Protein AF-A0A8T6GYN3-F1 (afdb_monomer)

Mean predicted aligned error: 5.43 Å

Nearest PDB structures (foldseek):
  8to0-assembly1_z4  TM=4.277E-01  e=7.476E+00  Mus musculus

Sequence (126 aa):
MRTIAEILRRLSQEQEISEASKDMVAMLVFCLRGIDSTVEESMVAWEKRGYWKKSDEFQQKWWWASRLSKSLETLLRNEDWEKLPEAMMQLYGYVADLKVNRLTRDPDAWRGAYQKLVAEKRASSS

Foldseek 3Di:
DLLLVLLLVVLVVDPDCDPLNLLSLLVLLVVLVVVVVVLVVVLVVCVVVVNNVVSVVSCVLSVVSVVLSVVSLVCSVVVVVVCVVVSSVVVCVSCVVPDNPDNDDDSCPRPCSNVVSVCVVVVVPD

Structure (mmCIF, N/CA/C/O backbone):
data_AF-A0A8T6GYN3-F1
#
_entry.id   AF-A0A8T6GYN3-F1
#
loop_
_atom_site.group_PDB
_atom_site.id
_atom_site.type_symbol
_atom_site.label_atom_id
_atom_site.label_alt_id
_atom_site.label_comp_id
_atom_site.label_asym_id
_atom_site.label_entity_id
_atom_site.label_seq_id
_atom_site.pdbx_PDB_ins_code
_atom_site.Cartn_x
_atom_site.Cartn_y
_atom_site.Cartn_z
_atom_site.occupancy
_atom_site.B_iso_or_equiv
_atom_site.auth_seq_id
_atom_site.auth_comp_id
_atom_site.auth_asym_id
_atom_site.auth_atom_id
_atom_site.pdbx_PDB_model_num
ATOM 1 N N . MET A 1 1 ? -2.182 4.789 -9.158 1.00 71.25 1 MET A N 1
ATOM 2 C CA . MET A 1 1 ? -1.654 6.019 -8.519 1.00 71.25 1 MET A CA 1
ATOM 3 C C . MET A 1 1 ? -2.751 6.941 -7.982 1.00 71.25 1 MET A C 1
ATOM 5 O O . MET A 1 1 ? -2.802 7.115 -6.776 1.00 71.25 1 MET A O 1
ATOM 9 N N . ARG A 1 2 ? -3.695 7.442 -8.796 1.00 81.25 2 ARG A N 1
ATOM 10 C CA . ARG A 1 2 ? -4.828 8.260 -8.297 1.00 81.25 2 ARG A CA 1
ATOM 11 C C . ARG A 1 2 ? -5.633 7.603 -7.163 1.00 81.25 2 ARG A C 1
ATOM 13 O O . ARG A 1 2 ? -5.937 8.268 -6.186 1.00 81.25 2 ARG A O 1
ATOM 20 N N . THR A 1 3 ? -5.920 6.303 -7.271 1.00 85.81 3 THR A N 1
ATOM 21 C CA . THR A 1 3 ? -6.628 5.527 -6.234 1.00 85.81 3 THR A CA 1
ATOM 22 C C . THR A 1 3 ? -5.930 5.590 -4.876 1.00 85.81 3 THR A C 1
ATOM 24 O O . THR A 1 3 ? -6.594 5.745 -3.863 1.00 85.81 3 THR A O 1
ATOM 27 N N . ILE A 1 4 ? -4.593 5.522 -4.859 1.00 89.56 4 ILE A N 1
ATOM 28 C CA . ILE A 1 4 ? -3.798 5.564 -3.625 1.00 89.56 4 ILE A CA 1
ATOM 29 C C . ILE A 1 4 ? -4.003 6.906 -2.921 1.00 89.56 4 ILE A C 1
ATOM 31 O O . ILE A 1 4 ? -4.343 6.934 -1.748 1.00 89.56 4 ILE A O 1
ATOM 35 N N . ALA A 1 5 ? -3.867 8.014 -3.648 1.00 87.88 5 ALA A N 1
ATOM 36 C CA . ALA A 1 5 ? -4.055 9.347 -3.083 1.00 87.88 5 ALA A CA 1
ATOM 37 C C . ALA A 1 5 ? -5.508 9.615 -2.641 1.00 87.88 5 ALA A C 1
ATOM 39 O O . ALA A 1 5 ? -5.723 10.238 -1.606 1.00 87.88 5 ALA A O 1
ATOM 40 N N . GLU A 1 6 ? -6.509 9.124 -3.385 1.00 87.94 6 GLU A N 1
ATOM 41 C CA . GLU A 1 6 ? -7.921 9.213 -2.979 1.00 87.94 6 GLU A CA 1
ATOM 42 C C . GLU A 1 6 ? -8.177 8.455 -1.668 1.00 87.94 6 GLU A C 1
ATOM 44 O O . GLU A 1 6 ? -8.821 8.993 -0.769 1.00 87.94 6 GLU A O 1
ATOM 49 N N . ILE A 1 7 ? -7.639 7.238 -1.539 1.00 91.88 7 ILE A N 1
ATOM 50 C CA . ILE A 1 7 ? -7.752 6.432 -0.321 1.00 91.88 7 ILE A CA 1
ATOM 51 C C . ILE A 1 7 ? -7.013 7.092 0.845 1.00 91.88 7 ILE A C 1
ATOM 53 O O . ILE A 1 7 ? -7.584 7.232 1.919 1.00 91.88 7 ILE A O 1
ATOM 57 N N . LEU A 1 8 ? -5.775 7.546 0.639 1.00 91.81 8 LEU A N 1
ATOM 58 C CA . LEU A 1 8 ? -4.997 8.229 1.673 1.00 91.81 8 LEU A CA 1
ATOM 59 C C . LEU A 1 8 ? -5.730 9.465 2.210 1.00 91.81 8 LEU A C 1
ATOM 61 O O . LEU A 1 8 ? -5.770 9.685 3.423 1.00 91.81 8 LEU A O 1
ATOM 65 N N . ARG A 1 9 ? -6.346 10.252 1.317 1.00 89.12 9 ARG A N 1
ATOM 66 C CA . ARG A 1 9 ? -7.147 11.416 1.707 1.00 89.12 9 ARG A CA 1
ATOM 67 C C . ARG A 1 9 ? -8.359 11.009 2.542 1.00 89.12 9 ARG A C 1
ATOM 69 O O . ARG A 1 9 ? -8.620 11.661 3.547 1.00 89.12 9 ARG A O 1
ATOM 76 N N . ARG A 1 10 ? -9.074 9.953 2.153 1.00 90.38 10 ARG A N 1
ATOM 77 C CA . ARG A 1 10 ? -10.244 9.449 2.892 1.00 90.38 10 ARG A CA 1
ATOM 78 C C . ARG A 1 10 ? -9.859 8.884 4.258 1.00 90.38 10 ARG A C 1
ATOM 80 O O . ARG A 1 10 ? -10.428 9.311 5.249 1.00 90.38 10 ARG A O 1
ATOM 87 N N . LEU A 1 11 ? -8.831 8.038 4.327 1.00 92.31 11 LEU A N 1
ATOM 88 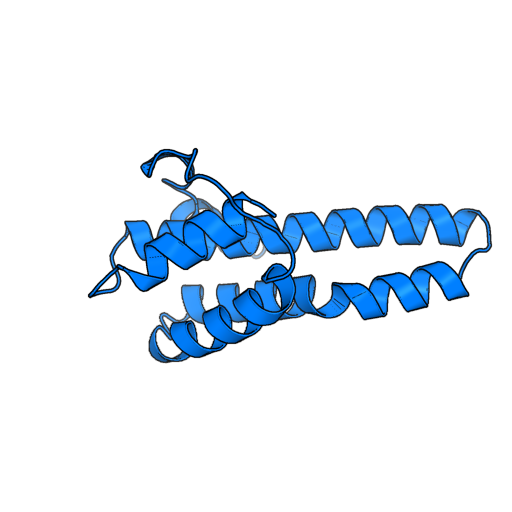C CA . LEU A 1 11 ? -8.308 7.506 5.590 1.00 92.31 11 LEU A CA 1
ATOM 89 C C . LEU A 1 11 ? -7.884 8.620 6.556 1.00 92.31 11 LEU A C 1
ATOM 91 O O . LEU A 1 11 ? -8.107 8.500 7.750 1.00 92.31 11 LEU A O 1
ATOM 95 N N . SER A 1 12 ? -7.333 9.733 6.054 1.00 90.75 12 SER A N 1
ATOM 96 C CA . SER A 1 12 ? -6.964 10.875 6.910 1.00 90.75 12 SER A CA 1
ATOM 97 C C . SER A 1 12 ? -8.154 11.636 7.511 1.00 90.75 12 SER A C 1
ATOM 99 O O . SER A 1 12 ? -7.950 12.522 8.335 1.00 90.75 12 SER A O 1
ATOM 101 N N . GLN A 1 13 ? -9.377 11.349 7.058 1.00 90.69 13 GLN A N 1
ATOM 102 C CA . GLN A 1 13 ? -10.616 11.971 7.531 1.00 90.69 13 GLN A CA 1
ATOM 103 C C . GLN A 1 13 ? -11.422 11.054 8.461 1.00 90.69 13 GLN A C 1
ATOM 105 O O . GLN A 1 13 ? -12.364 11.529 9.093 1.00 90.69 13 GLN A O 1
ATOM 110 N N . GLU A 1 14 ? -11.071 9.769 8.544 1.00 89.06 14 GLU A N 1
ATOM 111 C CA . GLU A 1 14 ? -11.702 8.816 9.456 1.00 89.06 14 GLU A CA 1
ATOM 112 C C . GLU A 1 14 ? -11.249 9.091 10.897 1.00 89.06 14 GLU A C 1
ATOM 114 O O . GLU A 1 14 ? -10.064 9.304 11.154 1.00 89.06 14 GLU A O 1
ATOM 119 N N . GLN A 1 15 ? -12.194 9.090 11.841 1.00 86.69 15 GLN A N 1
ATOM 120 C CA . GLN A 1 15 ? -11.890 9.247 13.273 1.00 86.69 15 GLN A CA 1
ATOM 121 C C . GLN A 1 15 ? -11.563 7.907 13.941 1.00 86.69 15 GLN A C 1
ATOM 123 O O . GLN A 1 15 ? -10.829 7.871 14.923 1.00 86.69 15 GLN A O 1
ATOM 128 N N . GLU A 1 16 ? -12.087 6.811 13.391 1.00 90.62 16 GLU A N 1
ATOM 129 C CA . GLU A 1 16 ? -11.933 5.455 13.909 1.00 90.62 16 GLU A CA 1
ATOM 130 C C . GLU A 1 16 ? -11.713 4.466 12.757 1.00 90.62 16 GLU A C 1
ATOM 132 O O . GLU A 1 16 ? -12.034 4.731 11.594 1.00 90.62 16 GLU A O 1
ATOM 137 N N . ILE A 1 17 ? -11.164 3.292 13.068 1.00 93.19 17 ILE A N 1
ATOM 138 C CA . ILE A 1 17 ? -11.008 2.226 12.079 1.00 93.19 17 ILE A CA 1
ATOM 139 C C . ILE A 1 17 ? -12.358 1.541 11.860 1.00 93.19 17 ILE A C 1
ATOM 141 O O . ILE A 1 17 ? -12.834 0.790 12.707 1.00 93.19 17 ILE A O 1
ATOM 145 N N . SER A 1 18 ? -12.950 1.766 10.689 1.00 92.69 18 SER A N 1
ATOM 146 C CA . SER A 1 18 ? -14.179 1.109 10.248 1.00 92.69 18 SER A CA 1
ATOM 147 C C . SER A 1 18 ? -13.889 -0.047 9.284 1.00 92.69 18 SER A C 1
ATOM 149 O O . SER A 1 18 ? -12.776 -0.199 8.777 1.00 92.69 18 SER A O 1
ATOM 151 N N . GLU A 1 19 ? -14.908 -0.843 8.956 1.00 92.12 19 GLU A N 1
ATOM 152 C CA . GLU A 1 19 ? -14.807 -1.848 7.885 1.00 92.12 19 GLU A CA 1
ATOM 153 C C . GLU A 1 19 ? -14.425 -1.213 6.537 1.00 92.12 19 GLU A C 1
ATOM 155 O O . GLU A 1 19 ? -13.618 -1.769 5.791 1.00 92.12 19 GLU A O 1
ATOM 160 N N . ALA A 1 20 ? -14.906 0.004 6.260 1.00 91.88 20 ALA A N 1
ATOM 161 C CA . ALA A 1 20 ? -14.493 0.758 5.082 1.00 91.88 20 ALA A CA 1
ATOM 162 C C . ALA A 1 20 ? -13.002 1.133 5.140 1.00 91.88 20 ALA A C 1
ATOM 164 O O . ALA A 1 20 ? -12.324 1.084 4.113 1.00 91.88 20 ALA A O 1
ATOM 165 N N . SER A 1 21 ? -12.464 1.446 6.326 1.00 94.50 21 SER A N 1
ATOM 166 C CA . SER A 1 21 ? -11.026 1.665 6.528 1.00 94.50 21 SER A CA 1
ATOM 167 C C . SER A 1 21 ? -10.215 0.406 6.216 1.00 94.50 21 SER A C 1
ATOM 169 O O . SER A 1 21 ? -9.198 0.495 5.526 1.00 94.50 21 SER A O 1
ATOM 171 N N . LYS A 1 22 ? -10.685 -0.776 6.637 1.00 95.75 22 LYS A N 1
ATOM 172 C CA . LYS A 1 22 ? -10.035 -2.060 6.313 1.00 95.75 22 LYS A CA 1
ATOM 173 C C . LYS A 1 22 ? -10.014 -2.317 4.808 1.00 95.75 22 LYS A C 1
ATOM 175 O O . LYS A 1 22 ? -8.964 -2.650 4.257 1.00 95.75 22 LYS A O 1
ATOM 180 N N . ASP A 1 23 ? -11.144 -2.108 4.137 1.00 95.69 23 ASP A N 1
ATOM 181 C CA . ASP A 1 23 ? -11.261 -2.241 2.682 1.00 95.69 23 ASP A CA 1
ATOM 182 C C . ASP A 1 23 ? -10.352 -1.251 1.937 1.00 95.69 23 ASP A C 1
ATOM 184 O O . ASP A 1 23 ? -9.662 -1.617 0.982 1.00 95.69 23 ASP A O 1
ATOM 188 N N . MET A 1 24 ? -10.273 -0.006 2.408 1.00 95.44 24 MET A N 1
ATOM 189 C CA . MET A 1 24 ? -9.361 1.007 1.875 1.00 95.44 24 MET A CA 1
ATOM 190 C C . MET A 1 24 ? -7.893 0.587 2.006 1.00 95.44 24 MET A C 1
ATOM 192 O O . MET A 1 24 ? -7.145 0.648 1.027 1.00 95.44 24 MET A O 1
ATOM 196 N N . VAL A 1 25 ? -7.472 0.123 3.185 1.00 96.56 25 VAL A N 1
ATOM 197 C CA . VAL A 1 25 ? -6.098 -0.352 3.413 1.00 96.56 25 VAL A CA 1
ATOM 198 C C . VAL A 1 25 ? -5.796 -1.584 2.558 1.00 96.56 25 VAL A C 1
ATOM 200 O O . VAL A 1 25 ? -4.737 -1.651 1.933 1.00 96.56 25 VAL A O 1
ATOM 203 N N . ALA A 1 26 ? -6.736 -2.521 2.432 1.00 96.88 26 ALA A N 1
ATOM 204 C CA . ALA A 1 26 ? -6.588 -3.671 1.543 1.00 96.88 26 ALA A CA 1
ATOM 205 C C . ALA A 1 26 ? -6.439 -3.248 0.072 1.00 96.88 26 ALA A C 1
ATOM 207 O O . ALA A 1 26 ? -5.596 -3.770 -0.661 1.00 96.88 26 ALA A O 1
ATOM 208 N N . MET A 1 27 ? -7.202 -2.244 -0.361 1.00 95.88 27 MET A N 1
ATOM 209 C CA . MET A 1 27 ? -7.088 -1.698 -1.709 1.00 95.88 27 MET A CA 1
ATOM 210 C C . MET A 1 27 ? -5.743 -0.994 -1.946 1.00 95.88 27 MET A C 1
ATOM 212 O O . MET A 1 27 ? -5.201 -1.082 -3.053 1.00 95.88 27 MET A O 1
ATOM 216 N N . LEU A 1 28 ? -5.154 -0.351 -0.928 1.00 95.75 28 LEU A N 1
ATOM 217 C CA . LEU A 1 28 ? -3.776 0.150 -1.010 1.00 95.75 28 LEU A CA 1
ATOM 218 C C . LEU A 1 28 ? -2.786 -0.991 -1.257 1.00 95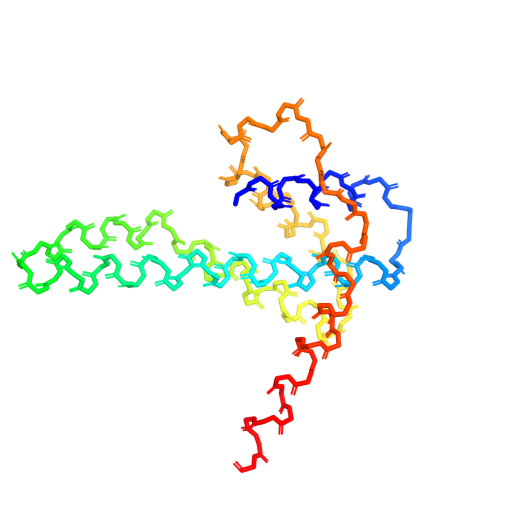.75 28 LEU A C 1
ATOM 220 O O . LEU A 1 28 ? -1.952 -0.865 -2.154 1.00 95.75 28 LEU A O 1
ATOM 224 N N . VAL A 1 29 ? -2.907 -2.111 -0.535 1.00 96.81 29 VAL A N 1
ATOM 225 C CA . VAL A 1 29 ? -2.055 -3.296 -0.747 1.00 96.81 29 VAL A CA 1
ATOM 226 C C . VAL A 1 29 ? -2.141 -3.770 -2.199 1.00 96.81 29 VAL A C 1
ATOM 228 O O . VAL A 1 29 ? -1.108 -3.912 -2.854 1.00 96.81 29 VAL A O 1
ATOM 231 N N . PHE A 1 30 ? -3.349 -3.945 -2.744 1.00 95.19 30 PHE A N 1
ATOM 232 C CA . PHE A 1 30 ? -3.522 -4.363 -4.140 1.00 95.19 30 PHE A CA 1
ATOM 233 C C . PHE A 1 30 ? -2.948 -3.362 -5.142 1.00 95.19 30 PHE A C 1
ATOM 235 O O . PHE A 1 30 ? -2.296 -3.761 -6.106 1.00 95.19 30 PHE A O 1
ATOM 242 N N . CYS A 1 31 ? -3.145 -2.064 -4.910 1.00 93.81 31 CYS A N 1
ATOM 243 C CA . CYS A 1 31 ? -2.577 -1.030 -5.768 1.00 93.81 31 CYS A CA 1
ATOM 244 C C . CYS A 1 31 ? -1.043 -1.085 -5.789 1.00 93.81 31 CYS A C 1
ATOM 246 O O . CYS A 1 31 ? -0.444 -0.941 -6.853 1.00 93.81 31 CYS A O 1
ATOM 248 N N . LEU A 1 32 ? -0.413 -1.288 -4.630 1.00 94.56 32 LEU A N 1
ATOM 249 C CA . LEU A 1 32 ? 1.042 -1.354 -4.508 1.00 94.56 32 LEU A CA 1
ATOM 250 C C . LEU A 1 32 ? 1.616 -2.634 -5.124 1.00 94.56 32 LEU A C 1
ATOM 252 O O . LEU A 1 32 ? 2.603 -2.554 -5.849 1.00 94.56 32 LEU A O 1
ATOM 256 N N . ARG A 1 33 ? 0.961 -3.785 -4.928 1.00 94.38 33 ARG A N 1
ATOM 257 C CA . ARG A 1 33 ? 1.322 -5.042 -5.606 1.00 94.38 33 ARG A CA 1
ATOM 258 C C . ARG A 1 33 ? 1.209 -4.930 -7.128 1.00 94.38 33 ARG A C 1
ATOM 260 O O . ARG A 1 33 ? 2.069 -5.424 -7.842 1.00 94.38 33 ARG A O 1
ATOM 267 N N . GLY A 1 34 ? 0.180 -4.246 -7.633 1.00 91.50 34 GLY A N 1
ATOM 268 C CA . GLY A 1 34 ? 0.035 -3.997 -9.070 1.00 91.50 34 GLY A CA 1
ATOM 269 C C . GLY A 1 34 ? 1.166 -3.135 -9.646 1.00 91.50 34 GLY A C 1
ATOM 270 O O . GLY A 1 34 ? 1.629 -3.394 -10.756 1.00 91.50 34 GLY A O 1
ATOM 271 N N . ILE A 1 35 ? 1.645 -2.141 -8.885 1.00 90.75 35 ILE A N 1
ATOM 272 C CA . ILE A 1 35 ? 2.839 -1.362 -9.255 1.00 90.75 35 ILE A CA 1
ATOM 273 C C . ILE A 1 35 ? 4.068 -2.275 -9.297 1.00 90.75 35 ILE A C 1
ATOM 275 O O . ILE A 1 35 ? 4.770 -2.264 -10.302 1.00 90.75 35 ILE A O 1
ATOM 279 N N . ASP A 1 36 ? 4.290 -3.079 -8.254 1.00 91.19 36 ASP A N 1
ATOM 280 C CA . ASP A 1 36 ? 5.426 -4.009 -8.159 1.00 91.19 36 ASP A CA 1
ATOM 281 C C . ASP A 1 36 ? 5.462 -4.991 -9.345 1.00 91.19 36 ASP A C 1
ATOM 283 O O . ASP A 1 36 ? 6.468 -5.088 -10.041 1.00 91.19 36 ASP A O 1
ATOM 287 N N . SER A 1 37 ? 4.320 -5.606 -9.673 1.00 91.06 37 SER A N 1
ATOM 288 C CA . SER A 1 37 ? 4.175 -6.505 -10.830 1.00 91.06 37 SER A CA 1
ATOM 289 C C . SER A 1 37 ? 4.504 -5.809 -12.156 1.00 91.06 37 SER A C 1
ATOM 291 O O . SER A 1 37 ? 5.194 -6.365 -13.004 1.00 91.06 37 SER A O 1
ATOM 293 N N . THR A 1 38 ? 4.047 -4.566 -12.343 1.00 89.88 38 THR A N 1
ATOM 294 C CA . THR A 1 38 ? 4.336 -3.792 -13.567 1.00 89.88 38 THR A CA 1
ATOM 295 C C . THR A 1 38 ? 5.827 -3.443 -13.670 1.00 89.88 38 THR A C 1
ATOM 297 O O . THR A 1 38 ? 6.396 -3.382 -14.766 1.00 89.88 38 THR A O 1
ATOM 300 N N . VAL A 1 39 ? 6.470 -3.186 -12.526 1.00 90.25 39 VAL A N 1
ATOM 301 C CA . VAL A 1 39 ? 7.911 -2.928 -12.443 1.00 90.25 39 VAL A CA 1
ATOM 302 C C . VAL A 1 39 ? 8.691 -4.178 -12.829 1.00 90.25 39 VAL A C 1
ATOM 304 O O . VAL A 1 39 ? 9.562 -4.085 -13.693 1.00 90.25 39 VAL A O 1
ATOM 307 N N . GLU A 1 40 ? 8.332 -5.335 -12.276 1.00 92.25 40 GLU A N 1
ATOM 308 C CA . GLU A 1 40 ? 8.947 -6.625 -12.596 1.00 92.25 40 GLU A CA 1
ATOM 309 C C . GLU A 1 40 ? 8.818 -6.970 -14.088 1.00 92.25 40 GLU A C 1
ATOM 311 O O . GLU A 1 40 ? 9.816 -7.269 -14.744 1.00 92.25 40 GLU A O 1
ATOM 316 N N . GLU A 1 41 ? 7.626 -6.826 -14.676 1.00 92.69 41 GLU A N 1
ATOM 317 C CA . GLU A 1 41 ? 7.416 -7.034 -16.117 1.00 92.69 41 GLU A CA 1
ATOM 318 C C . GLU A 1 41 ? 8.317 -6.129 -16.974 1.00 92.69 41 GLU A C 1
ATOM 320 O O . GLU A 1 41 ? 8.907 -6.572 -17.968 1.00 92.69 41 GLU A O 1
ATOM 325 N N . SER A 1 42 ? 8.458 -4.860 -16.576 1.00 90.31 42 SER A N 1
ATOM 326 C CA . SER A 1 42 ? 9.311 -3.889 -17.269 1.00 90.31 42 SER A CA 1
ATOM 327 C C . SER A 1 42 ? 10.790 -4.260 -17.168 1.00 90.31 42 SER A C 1
ATOM 329 O O . SER A 1 42 ? 11.507 -4.180 -18.169 1.00 90.31 42 SER A O 1
ATOM 331 N N . MET A 1 43 ? 11.234 -4.697 -15.986 1.00 95.06 43 MET A N 1
ATOM 332 C CA . MET A 1 43 ? 12.599 -5.170 -15.756 1.00 95.06 43 MET A CA 1
ATOM 333 C C . MET A 1 43 ? 12.902 -6.389 -16.621 1.00 95.06 43 MET A C 1
ATOM 335 O O . MET A 1 43 ? 13.838 -6.341 -17.415 1.00 95.06 43 MET A O 1
ATOM 339 N N . VAL A 1 44 ? 12.065 -7.430 -16.574 1.00 95.62 44 VAL A N 1
ATOM 340 C CA . VAL A 1 44 ? 12.246 -8.656 -17.370 1.00 95.62 44 VAL A CA 1
ATOM 341 C C . VAL A 1 44 ? 12.320 -8.340 -18.867 1.00 95.62 44 VAL A C 1
ATOM 343 O O . VAL A 1 44 ? 13.138 -8.906 -19.599 1.00 95.62 44 VAL A O 1
ATOM 346 N N . ALA A 1 45 ? 11.491 -7.414 -19.357 1.00 95.38 45 ALA A N 1
ATOM 347 C CA . ALA A 1 45 ? 11.524 -6.990 -20.755 1.00 95.38 45 ALA A CA 1
ATOM 348 C C . ALA A 1 45 ? 12.832 -6.269 -21.138 1.00 95.38 45 ALA A C 1
ATOM 350 O O . ALA A 1 45 ? 13.305 -6.409 -22.270 1.00 95.38 45 ALA A O 1
ATOM 351 N N . TRP A 1 46 ? 13.414 -5.491 -20.226 1.00 96.06 46 TRP A N 1
ATOM 352 C CA . TRP A 1 46 ? 14.681 -4.779 -20.420 1.00 96.06 46 TRP A CA 1
ATOM 353 C C . TRP A 1 46 ? 15.901 -5.687 -20.286 1.00 96.06 46 TRP A C 1
ATOM 355 O O . TRP A 1 46 ? 16.823 -5.587 -21.093 1.00 96.06 46 TRP A O 1
ATOM 365 N N . GLU A 1 47 ? 15.876 -6.622 -19.348 1.00 95.06 47 GLU A N 1
ATOM 366 C CA . GLU A 1 47 ? 16.908 -7.639 -19.147 1.00 95.06 47 GLU A CA 1
ATOM 367 C C . GLU A 1 47 ? 17.062 -8.542 -20.372 1.00 95.06 47 GLU A C 1
ATOM 369 O O . GLU A 1 47 ? 18.170 -8.721 -20.877 1.00 95.06 47 GLU A O 1
ATOM 374 N N . LYS A 1 48 ? 15.944 -8.988 -20.963 1.00 96.94 48 LYS A N 1
ATOM 375 C CA . LYS A 1 48 ? 15.937 -9.724 -22.244 1.00 96.94 48 LYS A CA 1
ATOM 376 C C . LYS A 1 48 ? 16.580 -8.948 -23.403 1.00 96.94 48 LYS A C 1
ATOM 378 O O . LYS A 1 48 ? 16.957 -9.551 -24.402 1.00 96.94 48 LYS A O 1
ATOM 383 N N . ARG A 1 49 ? 16.692 -7.620 -23.289 1.00 96.88 49 ARG A N 1
ATOM 384 C CA . ARG A 1 49 ? 17.333 -6.722 -24.268 1.00 96.88 49 ARG A CA 1
ATOM 385 C C . ARG A 1 49 ? 18.746 -6.292 -23.848 1.00 96.88 49 ARG A C 1
ATOM 387 O O . ARG A 1 49 ? 19.348 -5.469 -24.531 1.00 96.88 49 ARG A O 1
ATOM 394 N N . GLY A 1 50 ? 19.268 -6.822 -22.740 1.00 97.25 50 GLY A N 1
ATOM 395 C CA . GLY A 1 50 ? 20.594 -6.504 -22.209 1.00 97.25 50 GLY A CA 1
ATOM 396 C C . GLY A 1 50 ? 20.679 -5.212 -21.386 1.00 97.25 50 GLY A C 1
ATOM 397 O O . GLY A 1 50 ? 21.782 -4.760 -21.086 1.00 97.25 50 GLY A O 1
ATOM 398 N N . TYR A 1 51 ? 19.554 -4.599 -20.999 1.00 96.62 51 TYR A N 1
ATOM 399 C CA . TYR A 1 51 ? 19.518 -3.330 -20.254 1.00 96.62 51 TYR A CA 1
ATOM 400 C C . TYR A 1 51 ? 19.525 -3.511 -18.725 1.00 96.62 51 TYR A C 1
ATOM 402 O O . TYR A 1 51 ? 18.751 -2.867 -18.020 1.00 96.62 51 TYR A O 1
ATOM 410 N N . TRP A 1 52 ? 20.425 -4.344 -18.203 1.00 94.69 52 TRP A N 1
ATOM 411 C CA . TRP A 1 52 ? 20.502 -4.704 -16.778 1.00 94.69 52 TRP A CA 1
ATOM 412 C C . TRP A 1 52 ? 20.605 -3.491 -15.843 1.00 94.69 52 TRP A C 1
ATOM 414 O O . TRP A 1 52 ? 19.789 -3.334 -14.944 1.00 94.69 52 TRP A O 1
ATOM 424 N N . LYS A 1 53 ? 21.509 -2.545 -16.136 1.00 96.06 53 LYS A N 1
ATOM 425 C CA . LYS A 1 53 ? 21.670 -1.320 -15.329 1.00 96.06 53 LYS A CA 1
ATOM 426 C C . LYS A 1 53 ? 20.379 -0.495 -15.232 1.00 96.06 53 LYS A C 1
ATOM 428 O O . LYS A 1 53 ? 20.083 0.078 -14.191 1.00 96.06 53 LYS A O 1
ATOM 433 N N . LYS A 1 54 ? 19.601 -0.438 -16.317 1.00 93.00 54 LYS A N 1
ATOM 434 C CA . LYS A 1 54 ? 18.328 0.291 -16.346 1.00 93.00 54 LYS A CA 1
ATOM 435 C C . LYS A 1 54 ? 17.264 -0.425 -15.513 1.00 93.00 54 LYS A C 1
ATOM 437 O O . LYS A 1 54 ? 16.470 0.242 -14.856 1.00 93.00 54 LYS A O 1
ATOM 442 N N . SER A 1 55 ? 17.247 -1.757 -15.552 1.00 94.31 55 SER A N 1
ATOM 443 C CA . SER A 1 55 ? 16.382 -2.571 -14.697 1.00 94.31 55 SER A CA 1
ATOM 444 C C . SER A 1 55 ? 16.699 -2.346 -13.220 1.00 94.31 55 SER A C 1
ATOM 446 O O . SER A 1 55 ? 15.777 -2.056 -12.465 1.00 94.31 55 SER A O 1
ATOM 448 N N . ASP A 1 56 ? 17.977 -2.352 -12.834 1.00 94.75 56 ASP A N 1
ATOM 449 C CA . ASP A 1 56 ? 18.407 -2.129 -11.446 1.00 94.75 56 ASP A CA 1
ATOM 450 C C . ASP A 1 56 ? 18.022 -0.733 -10.936 1.00 94.75 56 ASP A C 1
ATOM 452 O O . ASP A 1 56 ? 17.401 -0.594 -9.881 1.00 94.75 56 ASP A O 1
ATOM 456 N N . GLU A 1 57 ? 18.324 0.320 -11.706 1.00 94.19 57 GLU A N 1
ATOM 457 C CA . GLU A 1 57 ? 17.951 1.701 -11.361 1.00 94.19 57 GLU A CA 1
ATOM 458 C C . GLU A 1 57 ? 16.429 1.855 -11.215 1.00 94.19 57 GLU A C 1
ATOM 460 O O . GLU A 1 57 ? 15.933 2.578 -10.345 1.00 94.19 57 GLU A O 1
ATOM 465 N N . PHE A 1 58 ? 15.664 1.159 -12.056 1.00 90.88 58 PHE A N 1
ATOM 466 C CA . PHE A 1 58 ? 14.210 1.192 -12.007 1.00 90.88 58 PHE A CA 1
ATOM 467 C C . PHE A 1 58 ? 13.655 0.407 -10.819 1.00 90.88 58 PHE A C 1
ATOM 469 O O . PHE A 1 58 ? 12.780 0.921 -10.122 1.00 90.88 58 PHE A O 1
ATOM 476 N N . GLN A 1 59 ? 14.206 -0.767 -10.513 1.00 92.25 59 GLN A N 1
ATOM 477 C CA . GLN A 1 59 ? 13.868 -1.517 -9.307 1.00 92.25 59 GLN A CA 1
ATOM 478 C C . GLN A 1 59 ? 14.133 -0.675 -8.058 1.00 92.25 59 GLN A C 1
ATOM 480 O O . GLN A 1 59 ? 13.250 -0.510 -7.217 1.00 92.25 59 GLN A O 1
ATOM 485 N N . GLN A 1 60 ? 15.315 -0.062 -7.962 1.00 92.62 60 GLN A N 1
ATOM 486 C CA . GLN A 1 60 ? 15.689 0.787 -6.834 1.00 92.62 60 GLN A CA 1
ATOM 487 C C . GLN A 1 60 ? 14.814 2.039 -6.725 1.00 92.62 60 GLN A C 1
ATOM 489 O O . GLN A 1 60 ? 14.626 2.569 -5.635 1.00 92.62 60 GLN A O 1
ATOM 494 N N . LYS A 1 61 ? 14.233 2.522 -7.824 1.00 90.56 61 LYS A N 1
ATOM 495 C CA . LYS A 1 61 ? 13.266 3.624 -7.779 1.00 90.56 61 LYS A CA 1
ATOM 496 C C . LYS A 1 61 ? 11.910 3.198 -7.209 1.00 90.56 61 LYS A C 1
ATOM 498 O O . LYS A 1 61 ? 11.234 4.018 -6.589 1.00 90.56 61 LYS A O 1
ATOM 503 N N . TRP A 1 62 ? 11.507 1.944 -7.409 1.00 92.12 62 TRP A N 1
ATOM 504 C CA . TRP A 1 62 ? 10.162 1.453 -7.085 1.00 92.12 62 TRP A CA 1
ATOM 505 C C . TRP A 1 62 ? 10.099 0.421 -5.955 1.00 92.12 62 TRP A C 1
ATOM 507 O O . TRP A 1 62 ? 9.002 0.035 -5.559 1.00 92.12 62 TRP A O 1
ATOM 517 N N . TRP A 1 63 ? 11.236 0.035 -5.369 1.00 92.38 63 TRP A N 1
ATOM 518 C CA . TRP A 1 63 ? 11.338 -0.948 -4.275 1.00 92.38 63 TRP A CA 1
ATOM 519 C C . TRP A 1 63 ? 10.378 -0.686 -3.104 1.00 92.38 63 TRP A C 1
ATOM 521 O O . TRP A 1 63 ? 9.916 -1.609 -2.427 1.00 92.38 63 TRP A O 1
ATOM 531 N N . TRP A 1 64 ? 10.063 0.589 -2.863 1.00 93.94 64 TRP A N 1
ATOM 532 C CA . TRP A 1 64 ? 9.145 1.025 -1.823 1.00 93.94 64 TRP A CA 1
ATOM 533 C C . TRP A 1 64 ? 7.732 0.467 -2.019 1.00 93.94 64 TRP A C 1
ATOM 535 O O . TRP A 1 64 ? 7.051 0.234 -1.024 1.00 93.94 64 TRP A O 1
ATOM 545 N N . ALA A 1 65 ? 7.291 0.212 -3.257 1.00 92.81 65 ALA A N 1
ATOM 546 C CA . ALA A 1 65 ? 5.960 -0.317 -3.540 1.00 92.81 65 ALA A CA 1
ATOM 547 C C . ALA A 1 65 ? 5.805 -1.731 -2.964 1.00 92.81 65 ALA A C 1
ATOM 549 O O . ALA A 1 65 ? 4.883 -1.978 -2.182 1.00 92.81 65 ALA A O 1
ATOM 550 N N . SER A 1 66 ? 6.765 -2.620 -3.243 1.00 92.81 66 SER A N 1
ATOM 551 C CA . SER A 1 66 ? 6.805 -3.965 -2.659 1.00 92.81 66 SER A CA 1
ATOM 552 C C . SER A 1 66 ? 6.880 -3.909 -1.132 1.00 92.81 66 SER A C 1
ATOM 554 O O . SER A 1 66 ? 6.082 -4.543 -0.436 1.00 92.81 66 SER A O 1
ATOM 556 N N . ARG A 1 67 ? 7.788 -3.088 -0.586 1.00 95.75 67 ARG A N 1
ATOM 557 C CA . ARG A 1 67 ? 7.983 -2.954 0.867 1.00 95.75 67 ARG A CA 1
ATOM 558 C C . ARG A 1 67 ? 6.729 -2.453 1.586 1.00 95.75 67 ARG A C 1
ATOM 560 O O . ARG A 1 67 ? 6.320 -3.056 2.578 1.00 95.75 67 ARG A O 1
ATOM 567 N N . LEU A 1 68 ? 6.117 -1.369 1.109 1.00 96.00 68 LEU A N 1
ATOM 568 C CA . LEU A 1 68 ? 4.915 -0.805 1.724 1.00 96.00 68 LEU A CA 1
ATOM 569 C C . LEU A 1 68 ? 3.705 -1.723 1.550 1.00 96.00 68 LEU A C 1
ATOM 571 O O . LEU A 1 68 ? 2.900 -1.805 2.472 1.00 96.00 68 LEU A O 1
ATOM 575 N N . SER A 1 69 ? 3.601 -2.464 0.439 1.00 96.00 69 SER A N 1
ATOM 576 C CA . SER A 1 69 ? 2.527 -3.451 0.267 1.00 96.00 69 SER A CA 1
ATOM 577 C C . SER A 1 69 ? 2.568 -4.525 1.359 1.00 96.00 69 SER A C 1
ATOM 579 O O . SER A 1 69 ? 1.555 -4.770 2.011 1.00 96.00 69 SER A O 1
ATOM 581 N N . LYS A 1 70 ? 3.754 -5.084 1.636 1.00 95.56 70 LYS A N 1
ATOM 582 C CA . LYS A 1 70 ? 3.969 -6.094 2.684 1.00 95.56 70 LYS A CA 1
ATOM 583 C C . LYS A 1 70 ? 3.739 -5.525 4.081 1.00 95.56 70 LYS A C 1
ATOM 585 O O . LYS A 1 70 ? 3.157 -6.201 4.927 1.00 95.56 70 LYS A O 1
ATOM 590 N N . SER A 1 71 ? 4.181 -4.289 4.319 1.00 95.56 71 SER A N 1
ATOM 591 C CA . SER A 1 71 ? 3.980 -3.603 5.600 1.00 95.56 71 SER A CA 1
ATOM 592 C C . SER A 1 71 ? 2.491 -3.386 5.889 1.00 95.56 71 SER A C 1
ATOM 594 O O . SER A 1 71 ? 2.002 -3.798 6.938 1.00 95.56 71 SER A O 1
ATOM 596 N N . LEU A 1 72 ? 1.753 -2.824 4.924 1.00 96.81 72 LEU A N 1
ATOM 597 C CA . LEU A 1 72 ? 0.313 -2.582 5.042 1.00 96.81 72 LEU A CA 1
ATOM 598 C C . LEU A 1 72 ? -0.481 -3.884 5.152 1.00 96.81 72 LEU A C 1
ATOM 600 O O . LEU A 1 72 ? -1.421 -3.954 5.934 1.00 96.81 72 LEU A O 1
ATOM 604 N N . GLU A 1 73 ? -0.095 -4.927 4.418 1.00 96.94 73 GLU A N 1
ATOM 605 C CA . GLU A 1 73 ? -0.708 -6.247 4.557 1.00 96.94 73 GLU A CA 1
ATOM 606 C C . GLU A 1 73 ? -0.492 -6.833 5.954 1.00 96.94 73 GLU A C 1
ATOM 608 O O . GLU A 1 73 ? -1.434 -7.339 6.561 1.00 96.94 73 GLU A O 1
ATOM 613 N N . THR A 1 74 ? 0.737 -6.772 6.469 1.00 95.25 74 THR A N 1
ATOM 614 C CA . THR A 1 74 ? 1.064 -7.279 7.809 1.00 95.25 74 THR A CA 1
ATOM 615 C C . THR A 1 74 ? 0.264 -6.534 8.869 1.00 95.25 74 THR A C 1
ATOM 617 O O . THR A 1 74 ? -0.381 -7.165 9.702 1.00 95.25 74 THR A O 1
ATOM 620 N N . LEU A 1 75 ? 0.245 -5.201 8.785 1.00 95.25 75 LEU A N 1
ATOM 621 C CA . LEU A 1 75 ? -0.565 -4.342 9.641 1.00 95.25 75 LEU A CA 1
ATOM 622 C C . LEU A 1 75 ? -2.036 -4.755 9.619 1.00 95.25 75 LEU A C 1
ATOM 624 O O . LEU A 1 75 ? -2.633 -4.970 10.668 1.00 95.25 75 LEU A O 1
ATOM 628 N N . LEU A 1 76 ? -2.605 -4.895 8.422 1.00 95.00 76 LEU A N 1
ATOM 629 C CA . LEU A 1 76 ? -4.015 -5.207 8.208 1.00 95.00 76 LEU A CA 1
ATOM 630 C C . LEU A 1 76 ? -4.397 -6.591 8.750 1.00 95.00 76 LEU A C 1
ATOM 632 O O . LEU A 1 76 ? -5.504 -6.779 9.245 1.00 95.00 76 LEU A O 1
ATOM 636 N N . ARG A 1 77 ? -3.491 -7.569 8.644 1.00 93.50 77 ARG A N 1
ATOM 637 C CA . ARG A 1 77 ? -3.704 -8.942 9.127 1.00 93.50 77 ARG A CA 1
ATOM 638 C C . ARG A 1 77 ? -3.547 -9.078 10.637 1.00 93.50 77 ARG A C 1
ATOM 640 O O . ARG A 1 77 ? -4.215 -9.923 11.220 1.00 93.50 77 ARG A O 1
ATOM 647 N N . ASN A 1 78 ? -2.657 -8.292 11.231 1.00 95.00 78 ASN A N 1
ATOM 648 C CA . ASN A 1 78 ? -2.403 -8.310 12.669 1.00 95.00 78 ASN A CA 1
ATOM 649 C C . ASN A 1 78 ? -3.278 -7.314 13.436 1.00 95.00 78 ASN A C 1
ATOM 651 O O . ASN A 1 78 ? -3.214 -7.287 14.657 1.00 95.00 78 ASN A O 1
ATOM 655 N N . GLU A 1 79 ? -4.063 -6.498 12.727 1.00 93.94 79 GLU A N 1
ATOM 656 C CA . GLU A 1 79 ? -4.839 -5.397 13.303 1.00 93.94 79 GLU A CA 1
ATOM 657 C C . GLU A 1 79 ? -3.956 -4.372 14.048 1.00 93.94 79 GLU A C 1
ATOM 659 O O . GLU A 1 79 ? -4.388 -3.720 14.996 1.00 93.94 79 GLU A O 1
ATOM 664 N N . ASP A 1 80 ? -2.716 -4.178 13.577 1.00 95.81 80 ASP A N 1
ATOM 665 C CA . ASP A 1 80 ? -1.736 -3.239 14.146 1.00 95.81 80 ASP A CA 1
ATOM 666 C C . ASP A 1 80 ? -2.034 -1.782 13.723 1.00 95.81 80 ASP A C 1
ATOM 668 O O . ASP A 1 80 ? -1.179 -1.086 13.164 1.00 95.81 80 ASP A O 1
ATOM 672 N N . TRP A 1 81 ? -3.259 -1.304 13.942 1.00 94.94 81 TRP A N 1
ATOM 673 C CA . TRP A 1 81 ? -3.750 -0.018 13.425 1.00 94.94 81 TRP A CA 1
ATOM 674 C C . TRP A 1 81 ? -2.933 1.199 13.876 1.00 94.94 81 TRP A C 1
ATOM 676 O O . TRP A 1 81 ? -2.840 2.176 13.137 1.00 94.94 81 TRP A O 1
ATOM 686 N N . GLU A 1 82 ? -2.248 1.102 15.015 1.00 94.69 82 GLU A N 1
ATOM 687 C CA . GLU A 1 82 ? -1.288 2.100 15.512 1.00 94.69 82 GLU A CA 1
ATOM 688 C C . GLU A 1 82 ? -0.152 2.398 14.514 1.00 94.69 82 GLU A C 1
ATOM 690 O O . GLU A 1 82 ? 0.410 3.492 14.496 1.00 94.69 82 GLU A O 1
ATOM 695 N N . LYS A 1 83 ? 0.185 1.445 13.635 1.00 95.31 83 LYS A N 1
ATOM 696 C CA . LYS A 1 83 ? 1.223 1.602 12.599 1.00 95.31 83 LYS A CA 1
ATOM 697 C C . LYS A 1 83 ? 0.697 2.268 11.322 1.00 95.31 83 LYS A C 1
ATOM 699 O O . LYS A 1 83 ? 1.482 2.605 10.431 1.00 95.31 83 LYS A O 1
ATOM 704 N N . LEU A 1 84 ? -0.621 2.445 11.195 1.00 95.25 84 LEU A N 1
ATOM 705 C CA . LEU A 1 84 ? -1.249 2.925 9.963 1.00 95.25 84 LEU A CA 1
ATOM 706 C C . LEU A 1 84 ? -0.855 4.374 9.643 1.00 95.25 84 LEU A C 1
ATOM 708 O O . LEU A 1 84 ? -0.492 4.621 8.489 1.00 95.25 84 LEU A O 1
ATOM 712 N N . PRO A 1 85 ? -0.836 5.317 10.609 1.00 94.25 85 PRO A N 1
ATOM 713 C CA . PRO A 1 85 ? -0.415 6.690 10.339 1.00 94.25 85 PRO A CA 1
ATOM 714 C C . PRO A 1 85 ? 1.001 6.776 9.760 1.00 94.25 85 PRO A C 1
ATOM 716 O O . PRO A 1 85 ? 1.229 7.498 8.790 1.00 94.25 85 PRO A O 1
ATOM 719 N N . GLU A 1 86 ? 1.948 5.997 10.291 1.00 94.50 86 GLU A N 1
ATOM 720 C CA . GLU A 1 86 ? 3.326 5.967 9.792 1.00 94.50 86 GLU A CA 1
ATOM 721 C C . GLU A 1 86 ? 3.394 5.447 8.349 1.00 94.50 86 GLU A C 1
ATOM 723 O O . GLU A 1 86 ? 4.010 6.076 7.483 1.00 94.50 86 GLU A O 1
ATOM 728 N N . ALA A 1 87 ? 2.713 4.334 8.060 1.00 95.00 87 ALA A N 1
ATOM 729 C CA . ALA A 1 87 ? 2.662 3.769 6.715 1.00 95.00 87 ALA A CA 1
ATOM 730 C C . ALA A 1 87 ? 2.010 4.736 5.709 1.00 95.00 87 ALA A C 1
ATOM 732 O O . ALA A 1 87 ? 2.479 4.863 4.574 1.00 95.00 87 ALA A O 1
ATOM 733 N N . MET A 1 88 ? 0.969 5.461 6.131 1.00 94.06 88 MET A N 1
ATOM 734 C CA . MET A 1 88 ? 0.334 6.501 5.324 1.00 94.06 88 MET A CA 1
ATOM 735 C C . MET A 1 88 ? 1.289 7.660 5.038 1.00 94.06 88 MET A C 1
ATOM 737 O O . MET A 1 88 ? 1.381 8.074 3.885 1.00 94.06 88 MET A O 1
ATOM 741 N N . MET A 1 89 ? 2.023 8.165 6.037 1.00 92.88 89 MET A N 1
ATOM 742 C CA . MET A 1 89 ? 3.003 9.245 5.846 1.00 92.88 89 MET A CA 1
ATOM 743 C C . MET A 1 89 ? 4.115 8.855 4.868 1.00 92.88 89 MET A C 1
ATOM 745 O O . MET A 1 89 ? 4.444 9.634 3.972 1.00 92.88 89 MET A O 1
ATOM 749 N N . GLN A 1 90 ? 4.658 7.639 4.991 1.00 93.50 90 GLN A N 1
ATOM 750 C CA . GLN A 1 90 ? 5.642 7.127 4.033 1.00 93.50 90 GLN A CA 1
ATOM 751 C C . GLN A 1 90 ? 5.052 7.082 2.622 1.00 93.50 90 GLN A C 1
ATOM 753 O O . GLN A 1 90 ? 5.669 7.568 1.675 1.00 93.50 90 GLN A O 1
ATOM 758 N N . LEU A 1 91 ? 3.833 6.549 2.481 1.00 92.25 91 LEU A N 1
ATOM 759 C CA . LEU A 1 91 ? 3.180 6.450 1.183 1.00 92.25 91 LEU A CA 1
ATOM 760 C C . LEU A 1 91 ? 2.912 7.832 0.576 1.00 92.25 91 LEU A C 1
ATOM 762 O O . LEU A 1 91 ? 3.197 8.019 -0.604 1.00 92.25 91 LEU A O 1
ATOM 766 N N . TYR A 1 92 ? 2.453 8.802 1.377 1.00 89.81 92 TYR A N 1
ATOM 767 C CA . TYR A 1 92 ? 2.302 10.202 0.970 1.00 89.81 92 TYR A CA 1
ATOM 768 C C . TYR A 1 92 ? 3.592 10.763 0.373 1.00 89.81 92 TYR A C 1
ATOM 770 O O . TYR A 1 92 ? 3.526 11.373 -0.688 1.00 89.81 92 TYR A O 1
ATOM 778 N N . GLY A 1 93 ? 4.752 10.514 0.988 1.00 89.19 93 GLY A N 1
ATOM 779 C CA . GLY A 1 93 ? 6.045 10.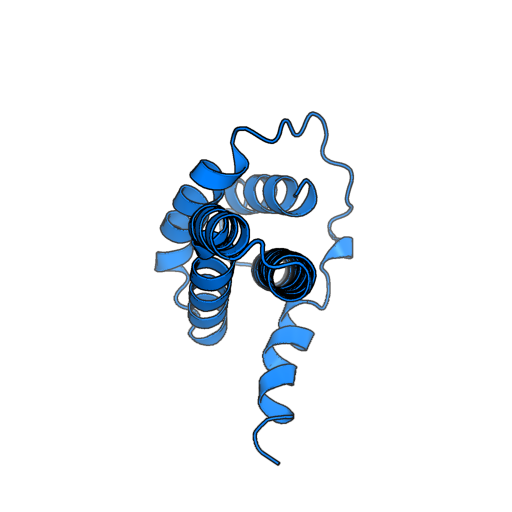968 0.465 1.00 89.19 93 GLY A CA 1
ATOM 780 C C . GLY A 1 93 ? 6.354 10.449 -0.945 1.00 89.19 93 GLY A C 1
ATOM 781 O O . GLY A 1 93 ? 6.864 11.197 -1.773 1.00 89.19 93 GLY A O 1
ATOM 782 N N . TYR A 1 94 ? 5.985 9.202 -1.254 1.00 87.75 94 TYR A N 1
ATOM 783 C CA . TYR A 1 94 ? 6.194 8.612 -2.583 1.00 87.75 94 TYR A CA 1
ATOM 784 C C . TYR A 1 94 ? 5.158 9.045 -3.624 1.00 87.75 94 TYR A C 1
ATOM 786 O O . TYR A 1 94 ? 5.441 9.015 -4.822 1.00 87.75 94 TYR A O 1
ATOM 794 N N . VAL A 1 95 ? 3.949 9.421 -3.193 1.00 80.62 95 VAL A N 1
ATOM 795 C CA . VAL A 1 95 ? 2.859 9.813 -4.100 1.00 80.62 95 VAL A CA 1
ATOM 796 C C . VAL A 1 95 ? 2.609 11.320 -4.164 1.00 80.62 95 VAL A C 1
ATOM 798 O O . VAL A 1 95 ? 1.748 11.741 -4.933 1.00 80.62 95 VAL A O 1
ATOM 801 N N . ALA A 1 96 ? 3.343 12.135 -3.404 1.00 72.06 96 ALA A N 1
ATOM 802 C CA . ALA A 1 96 ? 3.136 13.583 -3.301 1.00 72.06 96 ALA A CA 1
ATOM 803 C C . ALA A 1 96 ? 3.243 14.310 -4.652 1.00 72.06 96 ALA A C 1
ATOM 805 O O . ALA A 1 96 ? 2.465 15.224 -4.923 1.00 72.06 96 ALA A O 1
ATOM 806 N N . ASP A 1 97 ? 4.138 13.860 -5.534 1.00 65.44 97 ASP A N 1
ATOM 807 C CA . ASP A 1 97 ? 4.312 14.442 -6.872 1.00 65.44 97 ASP A CA 1
ATOM 808 C C . ASP A 1 97 ? 3.143 14.131 -7.828 1.00 65.44 97 ASP A C 1
ATOM 810 O O . ASP A 1 97 ? 3.013 14.711 -8.911 1.00 65.44 97 ASP A O 1
ATOM 814 N N . LEU A 1 98 ? 2.247 13.221 -7.441 1.00 60.97 98 LEU A N 1
ATOM 815 C CA . LEU A 1 98 ? 1.132 12.764 -8.257 1.00 60.97 98 LEU A CA 1
ATOM 816 C C . LEU A 1 98 ? -0.083 13.649 -7.975 1.00 60.97 98 LEU A C 1
ATOM 818 O O . LEU A 1 98 ? -0.922 13.342 -7.132 1.00 60.97 98 LEU A O 1
ATOM 822 N N . LYS A 1 99 ? -0.187 14.768 -8.701 1.00 51.47 99 LYS A N 1
ATOM 823 C CA . LYS A 1 99 ? -1.300 15.725 -8.577 1.00 51.47 99 LYS A CA 1
ATOM 824 C C . LYS A 1 99 ? -2.664 15.030 -8.703 1.00 51.47 99 LYS A C 1
ATOM 826 O O . LYS A 1 99 ? -3.083 14.648 -9.798 1.00 51.47 99 LYS A O 1
ATOM 831 N N . VAL A 1 100 ? -3.397 14.910 -7.595 1.00 52.25 100 VAL A N 1
ATOM 832 C CA . VAL A 1 100 ? -4.801 14.474 -7.593 1.00 52.25 100 VAL A CA 1
ATOM 833 C C . VAL A 1 100 ? -5.701 15.687 -7.435 1.00 52.25 100 VAL A C 1
ATOM 835 O O . VAL A 1 100 ? -5.942 16.172 -6.339 1.00 52.25 100 VAL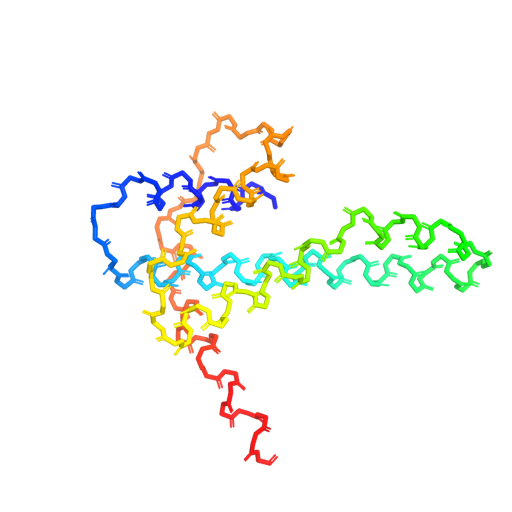 A O 1
ATOM 838 N N . ASN A 1 101 ? -6.224 16.166 -8.562 1.00 48.16 101 ASN A N 1
ATOM 839 C CA . ASN A 1 101 ? -7.039 17.382 -8.600 1.00 48.16 101 ASN A CA 1
ATOM 840 C C . ASN A 1 101 ? -8.521 17.153 -8.235 1.00 48.16 101 ASN A C 1
ATOM 842 O O . ASN A 1 101 ? -9.262 18.122 -8.105 1.00 48.16 101 ASN A O 1
ATOM 846 N N . ARG A 1 102 ? -8.995 15.899 -8.114 1.00 49.59 102 ARG A N 1
ATOM 847 C CA . ARG A 1 102 ? -10.405 15.589 -7.791 1.00 49.59 102 ARG A CA 1
ATOM 848 C C . ARG A 1 102 ? -10.584 14.157 -7.275 1.00 49.59 102 ARG A C 1
ATOM 850 O O . ARG A 1 102 ? -10.050 13.232 -7.884 1.00 49.59 102 ARG A O 1
ATOM 857 N N . LEU A 1 103 ? -11.391 13.965 -6.231 1.00 59.56 103 LEU A N 1
ATOM 858 C CA . LEU A 1 103 ? -11.877 12.638 -5.833 1.00 59.56 103 LEU A CA 1
ATOM 859 C C . LEU A 1 103 ? -12.933 12.172 -6.846 1.00 59.56 103 LEU A C 1
ATOM 861 O O . LEU A 1 103 ? -13.902 12.884 -7.098 1.00 59.56 103 LEU A O 1
ATOM 865 N N . THR A 1 104 ? -12.722 11.015 -7.465 1.00 66.69 104 THR A N 1
ATOM 866 C CA . THR A 1 104 ? -13.581 10.500 -8.550 1.00 66.69 104 THR A CA 1
ATOM 867 C C . THR A 1 104 ? -14.184 9.132 -8.275 1.00 66.69 104 THR A C 1
ATOM 869 O O . THR A 1 104 ? -15.155 8.774 -8.932 1.00 66.69 104 THR A O 1
ATOM 872 N N . ARG A 1 105 ? -13.640 8.374 -7.320 1.00 70.81 105 ARG A N 1
ATOM 873 C CA . ARG A 1 105 ? -14.166 7.057 -6.953 1.00 70.81 105 ARG A CA 1
ATOM 874 C C . ARG A 1 105 ? -15.153 7.142 -5.802 1.00 70.81 105 ARG A C 1
ATOM 876 O O . ARG A 1 105 ? -14.892 7.820 -4.802 1.00 70.81 105 ARG A O 1
ATOM 883 N N . ASP A 1 106 ? -16.246 6.413 -5.969 1.00 71.38 106 ASP A N 1
ATOM 884 C CA . ASP A 1 106 ? -17.234 6.140 -4.935 1.00 71.38 106 ASP A CA 1
ATOM 885 C C . ASP A 1 106 ? -16.624 5.262 -3.820 1.00 71.38 106 ASP A C 1
ATOM 887 O O . ASP A 1 106 ? -15.780 4.415 -4.136 1.00 71.38 106 ASP A O 1
ATOM 891 N N . PRO A 1 107 ? -17.013 5.454 -2.543 1.00 64.94 107 PRO A N 1
ATOM 892 C CA . PRO A 1 107 ? -16.722 4.534 -1.443 1.00 64.94 107 PRO A CA 1
ATOM 893 C C . PRO A 1 107 ? -16.882 3.042 -1.749 1.00 64.94 107 PRO A C 1
ATOM 895 O O . PRO A 1 107 ? -16.119 2.222 -1.243 1.00 64.94 107 PRO A O 1
ATOM 898 N N . ASP A 1 108 ? -17.815 2.681 -2.624 1.00 74.44 108 ASP A N 1
ATOM 899 C CA . ASP A 1 108 ? -18.070 1.286 -2.977 1.00 74.44 108 ASP A CA 1
ATOM 900 C C . ASP A 1 108 ? -16.980 0.664 -3.858 1.00 74.44 108 ASP A C 1
ATOM 902 O O . ASP A 1 108 ? -16.925 -0.556 -4.008 1.00 74.44 108 ASP A O 1
ATOM 906 N N . ALA A 1 109 ? -16.057 1.466 -4.400 1.00 80.12 109 ALA A N 1
ATOM 907 C CA . ALA A 1 109 ? -15.011 0.990 -5.303 1.00 80.12 109 ALA A CA 1
ATOM 908 C C . ALA A 1 109 ? -13.971 0.060 -4.645 1.00 80.12 109 ALA A C 1
ATOM 910 O O . ALA A 1 109 ? -13.224 -0.606 -5.362 1.00 80.12 109 ALA A O 1
ATOM 911 N N . TRP A 1 110 ? -13.883 0.029 -3.313 1.00 86.56 110 TRP A N 1
ATOM 912 C CA . TRP A 1 110 ? -12.981 -0.855 -2.556 1.00 86.56 110 TRP A CA 1
ATOM 913 C C . TRP A 1 110 ? -13.716 -1.867 -1.681 1.00 86.56 110 TRP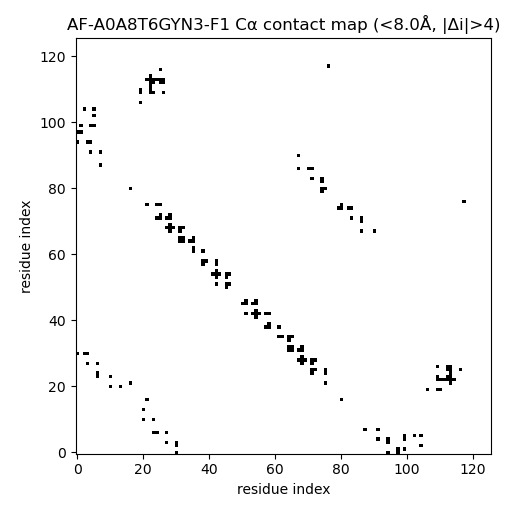 A C 1
ATOM 915 O O . TRP A 1 110 ? -13.062 -2.667 -1.014 1.00 86.56 110 TRP A O 1
ATOM 925 N N . ARG A 1 111 ? -15.053 -1.871 -1.700 1.00 90.69 111 ARG A N 1
ATOM 926 C CA . ARG A 1 111 ? -15.845 -2.806 -0.904 1.00 90.69 111 ARG A CA 1
ATOM 927 C C . ARG A 1 111 ? -15.445 -4.246 -1.227 1.00 90.69 111 ARG A C 1
ATOM 929 O O . ARG A 1 111 ? -15.404 -4.632 -2.396 1.00 90.69 111 ARG A O 1
ATOM 936 N N . GLY A 1 112 ? -15.175 -5.051 -0.203 1.00 91.81 112 GLY A N 1
ATOM 937 C CA . GLY A 1 112 ? -14.804 -6.455 -0.397 1.00 91.81 112 GLY A CA 1
ATOM 938 C C . GLY A 1 112 ? -13.296 -6.706 -0.520 1.00 91.81 112 GLY A C 1
ATOM 939 O O . GLY A 1 112 ? -12.865 -7.864 -0.571 1.00 91.81 112 GLY A O 1
ATOM 940 N N . ALA A 1 113 ? -12.477 -5.652 -0.613 1.00 93.31 113 ALA A N 1
ATOM 941 C CA . ALA A 1 113 ? -11.034 -5.784 -0.782 1.00 93.31 113 ALA A CA 1
ATOM 942 C C . ALA A 1 113 ? -10.386 -6.457 0.434 1.00 93.31 113 ALA A C 1
ATOM 944 O O . ALA A 1 113 ? -9.493 -7.292 0.266 1.00 93.31 113 ALA A O 1
ATOM 945 N N . TYR A 1 114 ? -10.856 -6.152 1.644 1.00 94.19 114 TYR A N 1
ATOM 946 C CA . TYR A 1 114 ? -10.360 -6.770 2.866 1.00 94.19 114 TYR A CA 1
ATOM 947 C C . TYR A 1 114 ? -10.640 -8.272 2.885 1.00 94.19 114 TYR A C 1
ATOM 949 O O 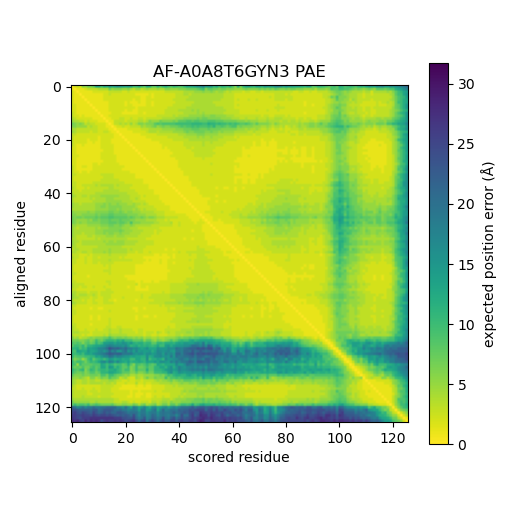. TYR A 1 114 ? -9.717 -9.069 3.066 1.00 94.19 114 TYR A O 1
ATOM 957 N N . GLN A 1 115 ? -11.882 -8.681 2.610 1.00 93.06 115 GLN A N 1
ATOM 958 C CA . GLN A 1 115 ? -12.264 -10.095 2.584 1.00 93.06 115 GLN A CA 1
ATOM 959 C C . GLN A 1 115 ? -11.462 -10.857 1.527 1.00 93.06 115 GLN A C 1
ATOM 961 O O . GLN A 1 115 ? -10.982 -11.959 1.800 1.00 93.06 115 GLN A O 1
ATOM 966 N N . LYS A 1 116 ? -11.252 -10.257 0.347 1.00 93.25 116 LYS A N 1
ATOM 967 C CA . LYS A 1 116 ? -10.406 -10.836 -0.701 1.00 93.25 116 LYS A CA 1
ATOM 968 C C . LYS A 1 116 ? -8.974 -11.058 -0.208 1.00 93.25 116 LYS A C 1
ATOM 970 O O . LYS A 1 116 ? -8.455 -12.161 -0.348 1.00 93.25 116 LYS A O 1
ATOM 975 N N . LEU A 1 117 ? -8.356 -10.043 0.397 1.00 92.62 117 LEU A N 1
ATOM 976 C CA . LEU A 1 117 ? -6.981 -10.119 0.899 1.00 92.62 117 LEU A CA 1
ATOM 977 C C . LEU A 1 117 ? -6.832 -11.164 2.013 1.00 92.62 117 LEU A C 1
ATOM 979 O O . LEU A 1 117 ? -5.863 -11.928 2.039 1.00 92.62 117 LEU A O 1
ATOM 983 N N . VAL A 1 118 ? -7.791 -11.240 2.936 1.00 90.69 118 VAL A N 1
ATOM 984 C CA . VAL A 1 118 ? -7.772 -12.246 4.006 1.00 90.69 118 VAL A CA 1
ATOM 985 C C . VAL A 1 118 ? -7.939 -13.658 3.433 1.00 90.69 118 VAL A C 1
ATOM 987 O O . VAL A 1 118 ? -7.218 -14.566 3.854 1.00 90.69 118 VAL A O 1
ATOM 990 N N . ALA A 1 119 ? -8.803 -13.833 2.428 1.00 90.81 119 ALA A N 1
ATOM 991 C CA . ALA A 1 119 ? -9.045 -15.116 1.773 1.00 90.81 119 ALA A CA 1
ATOM 992 C C . ALA A 1 119 ? -7.835 -15.666 0.996 1.00 90.81 119 ALA A C 1
ATOM 994 O O . ALA A 1 119 ? -7.697 -16.884 0.913 1.00 90.81 119 ALA A O 1
ATOM 995 N N . GLU A 1 120 ? -6.922 -14.824 0.493 1.00 86.25 120 GLU A N 1
ATOM 996 C CA . GLU A 1 120 ? -5.701 -15.285 -0.201 1.00 86.25 120 GLU A CA 1
ATOM 997 C C . GLU A 1 120 ? -4.876 -16.267 0.647 1.00 86.25 120 GLU A C 1
ATOM 999 O O . GLU A 1 120 ? -4.329 -17.234 0.123 1.00 86.25 120 GLU A O 1
ATOM 1004 N N . LYS A 1 121 ? -4.861 -16.095 1.976 1.00 61.19 121 LYS A N 1
ATOM 1005 C CA . LYS A 1 121 ? -4.122 -16.978 2.893 1.00 61.19 121 LYS A CA 1
ATOM 1006 C C . LYS A 1 121 ? -4.740 -18.379 3.010 1.00 61.19 121 LYS A C 1
ATOM 1008 O O . LYS A 1 121 ? -4.043 -19.310 3.395 1.00 61.19 121 LYS A O 1
ATOM 1013 N N . ARG A 1 122 ? -6.020 -18.560 2.656 1.00 51.28 122 ARG A N 1
ATOM 1014 C CA . ARG A 1 122 ? -6.655 -19.891 2.605 1.00 51.28 122 ARG A CA 1
ATOM 1015 C C . ARG A 1 122 ? -6.209 -20.714 1.394 1.00 51.28 122 ARG A C 1
ATOM 1017 O O . ARG A 1 122 ? -6.311 -21.930 1.459 1.00 51.28 122 ARG A O 1
ATOM 1024 N N . ALA A 1 123 ? -5.707 -20.087 0.328 1.00 48.44 123 ALA A N 1
ATOM 1025 C CA . ALA A 1 123 ? -5.308 -20.786 -0.896 1.00 48.44 123 ALA A CA 1
ATOM 1026 C C . ALA A 1 123 ? -3.839 -21.251 -0.894 1.00 48.44 123 ALA A C 1
ATOM 1028 O O . ALA A 1 123 ? -3.498 -22.177 -1.618 1.00 48.44 123 ALA A O 1
ATOM 1029 N N . SER A 1 124 ? -2.973 -20.651 -0.070 1.00 41.31 124 SER A N 1
ATOM 1030 C CA . SER A 1 124 ? -1.533 -20.974 -0.005 1.00 41.31 124 SER A CA 1
ATOM 1031 C C . SER A 1 124 ? -1.173 -22.020 1.061 1.00 41.31 124 SER A C 1
ATOM 1033 O O . SER A 1 124 ? -0.002 -22.185 1.398 1.00 41.31 124 SER A O 1
ATOM 1035 N N . SER A 1 125 ? -2.168 -22.676 1.662 1.00 36.12 125 SER A N 1
ATOM 1036 C CA . SER A 1 125 ? -1.999 -23.702 2.706 1.00 36.12 125 SER A CA 1
ATOM 1037 C C . SER A 1 125 ? -2.790 -24.978 2.395 1.00 36.12 125 SER A C 1
ATOM 1039 O O . S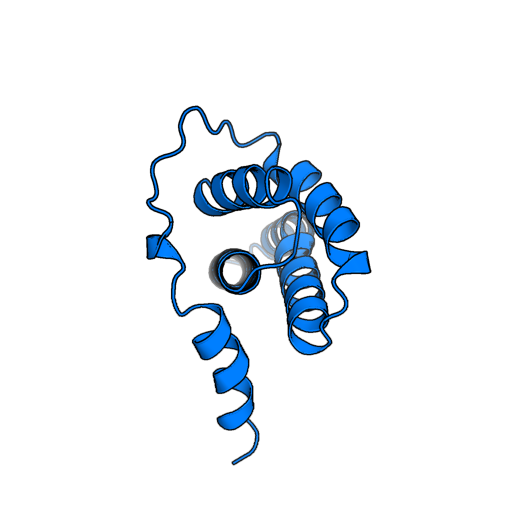ER A 1 125 ? -3.247 -25.662 3.308 1.00 36.12 125 SER A O 1
ATOM 1041 N N . SER A 1 126 ? -2.983 -25.287 1.111 1.00 32.62 126 SER A N 1
ATOM 1042 C CA . SER A 1 126 ? -3.557 -26.548 0.622 1.00 32.62 126 SER A CA 1
ATOM 1043 C C . SER A 1 126 ? -2.628 -27.199 -0.388 1.00 32.62 126 SER A C 1
ATOM 1045 O O . SER A 1 126 ? -1.984 -26.441 -1.146 1.00 32.62 1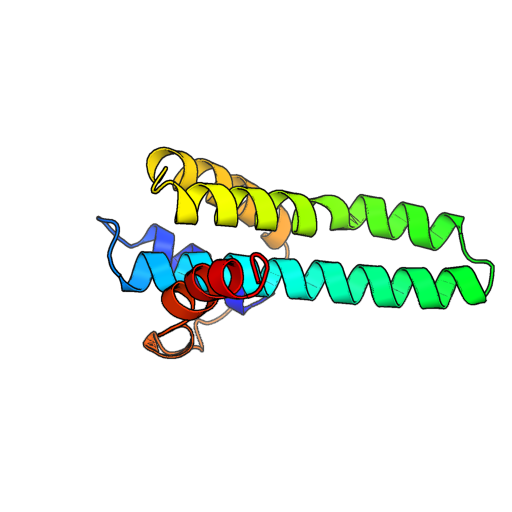26 SER A O 1
#

Secondary structure (DSSP, 8-state):
-HHHHHHHHHHTT-SS--HHHHHHHHHHHHHHHHHHHHHHHHHHHHHTTT-HHHHHHHHHHHHHHHHHHHHHHHHHHHT-GGGHHHHHHHHHHHHTTS------S-GGGGTTHHHHHHHHHHHTT-

Radius of gyration: 15.78 Å; Cα contacts (8 Å, |Δi|>4): 101; chains: 1; bounding box: 40×44×40 Å

Solvent-accessible surface area (backbone atoms only — not comparable to full-atom values): 7225 Å² total; per-residue (Å²): 109,68,66,52,56,48,43,53,55,51,60,73,69,52,91,65,90,44,75,66,49,47,10,43,52,34,40,44,26,53,54,23,46,53,50,37,52,53,49,51,55,52,28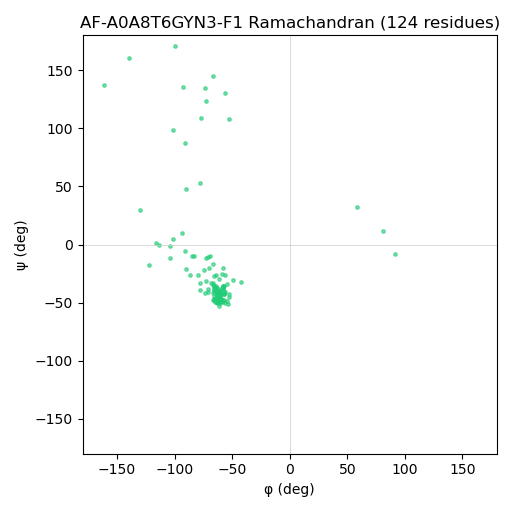,56,60,30,44,79,71,70,37,49,70,61,28,52,57,49,45,70,72,48,50,62,32,49,54,50,21,54,50,49,46,50,31,66,74,69,65,43,63,89,53,45,64,58,56,49,53,57,50,46,70,76,46,62,89,59,82,73,93,70,89,82,78,60,83,70,80,33,66,62,31,36,60,53,60,61,51,54,64,66,66,78,75,114

pLDDT: mean 87.16, std 14.11, range [32.62, 97.25]